Protein AF-A0A433D283-F1 (afdb_monomer_lite)

Radius of gyration: 12.95 Å; chains: 1; bounding box: 28×27×36 Å

Secondary structure (DSSP, 8-state):
-THHHHHHHHHHHHHTT-----TT-TTS--S-EEEES--SSS-HHHHHHHHHHHHHHTT-SSPPPEEEE----

Foldseek 3Di:
DVVVVVVVVVVVCVVVVDDDDDPVDVPDDDQAAEFEQDDDPDGSVRVLVVLVVVCVVVVPPDRRHYHYDYDDD

InterPro domains:
  IPR001789 Signal transduction response regulator, receiver domain [PS50110] (1-73)
  IPR011006 CheY-like superfamily [SSF52172] (6-71)
  IPR050956 Two-component system histidine kinase [PTHR43719] (6-71)

pLDDT: mean 71.62, std 15.26, range [42.06, 91.94]

Organism: NCBI:txid994334

Sequence (73 aa):
MFFQAQKVILRQLQKFGFQHVSLASMEQTPNIVFMDLHMPREDGLGATRRIRKWEYEIERSFSIPIIALTAGE

Structure (mmCIF, N/CA/C/O backbone):
data_AF-A0A433D283-F1
#
_entry.id   AF-A0A433D283-F1
#
loop_
_atom_site.group_PDB
_atom_site.id
_atom_site.type_symbol
_atom_site.label_atom_id
_atom_site.label_alt_id
_atom_site.label_comp_id
_atom_site.label_asym_id
_atom_site.label_entity_id
_atom_site.label_seq_id
_atom_site.pdbx_PDB_ins_code
_atom_site.Cartn_x
_atom_site.Cartn_y
_atom_site.Cartn_z
_atom_site.occupancy
_atom_site.B_iso_or_equiv
_atom_site.auth_seq_id
_atom_site.auth_comp_id
_atom_site.auth_asym_id
_atom_site.auth_atom_id
_atom_site.pdbx_PDB_model_num
ATOM 1 N N . MET A 1 1 ? 8.494 1.099 -22.933 1.00 42.06 1 MET A N 1
ATOM 2 C CA . MET A 1 1 ? 7.399 0.103 -22.922 1.00 42.06 1 MET A CA 1
ATOM 3 C C . MET A 1 1 ? 6.543 0.180 -21.648 1.00 42.06 1 MET A C 1
ATOM 5 O O . MET A 1 1 ? 5.329 0.182 -21.769 1.00 42.06 1 MET A O 1
ATOM 9 N N . PHE A 1 2 ? 7.124 0.390 -20.459 1.00 44.47 2 PHE A N 1
ATOM 10 C CA . PHE A 1 2 ? 6.411 0.423 -19.162 1.00 44.47 2 PHE A CA 1
ATOM 11 C C . PHE A 1 2 ? 5.388 1.566 -18.938 1.00 44.47 2 PHE A C 1
ATOM 13 O O . PHE A 1 2 ? 4.423 1.395 -18.207 1.00 44.47 2 PHE A O 1
ATOM 20 N N . PHE A 1 3 ? 5.508 2.711 -19.620 1.00 44.94 3 PHE A N 1
ATOM 21 C CA . PHE A 1 3 ? 4.582 3.852 -19.454 1.00 44.94 3 PHE A CA 1
ATOM 22 C C . PHE A 1 3 ? 3.177 3.670 -20.073 1.00 44.94 3 PHE A C 1
ATOM 24 O O . PHE A 1 3 ? 2.310 4.524 -19.876 1.00 44.94 3 PHE A O 1
ATOM 31 N N . GLN A 1 4 ? 2.945 2.616 -20.863 1.00 49.84 4 GLN A N 1
ATOM 32 C CA . GLN A 1 4 ? 1.676 2.427 -21.583 1.00 49.84 4 GLN A CA 1
ATOM 33 C C . GLN A 1 4 ? 0.614 1.703 -20.739 1.00 49.84 4 GLN A C 1
ATOM 35 O O . GLN A 1 4 ? -0.554 2.081 -20.801 1.00 49.84 4 GLN A O 1
ATOM 40 N N . ALA A 1 5 ? 1.002 0.731 -19.906 1.00 50.19 5 ALA A N 1
ATOM 41 C CA . ALA A 1 5 ? 0.060 -0.066 -19.110 1.00 50.19 5 ALA A CA 1
ATOM 42 C C . ALA A 1 5 ? -0.699 0.789 -18.078 1.00 50.19 5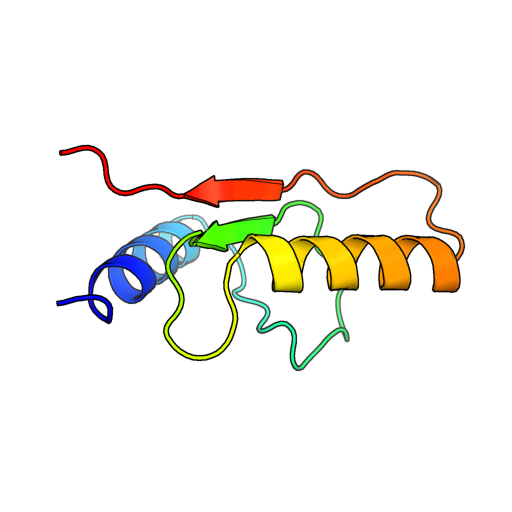 ALA A C 1
ATOM 44 O O . ALA A 1 5 ? -1.931 0.751 -18.021 1.00 50.19 5 ALA A O 1
ATOM 45 N N . GLN A 1 6 ? 0.018 1.664 -17.361 1.00 52.53 6 GLN A N 1
ATOM 46 C CA . GLN A 1 6 ? -0.572 2.601 -16.399 1.00 52.53 6 GLN A CA 1
ATOM 47 C C . GLN A 1 6 ? -1.639 3.499 -17.053 1.00 52.53 6 GLN A C 1
ATOM 49 O O . GLN A 1 6 ? -2.705 3.726 -16.488 1.00 52.53 6 GLN A O 1
ATOM 54 N N . LYS A 1 7 ? -1.413 3.962 -18.290 1.00 50.81 7 LYS A N 1
ATOM 55 C CA . LYS A 1 7 ? -2.369 4.821 -19.011 1.00 50.81 7 LYS A CA 1
ATOM 56 C C . LYS A 1 7 ? -3.636 4.085 -19.450 1.00 50.81 7 LYS A C 1
ATOM 58 O O . LYS A 1 7 ? -4.686 4.719 -19.544 1.00 50.81 7 LYS A O 1
ATOM 63 N N . VAL A 1 8 ? -3.565 2.782 -19.727 1.00 54.16 8 VAL A N 1
ATOM 64 C CA . VAL A 1 8 ? -4.732 1.990 -20.152 1.00 54.16 8 VAL A CA 1
ATOM 65 C C . VAL A 1 8 ? -5.702 1.794 -18.990 1.00 54.16 8 VAL A C 1
ATOM 67 O O . VAL A 1 8 ? -6.895 2.047 -19.149 1.00 54.16 8 VAL A O 1
ATOM 70 N N . ILE A 1 9 ? -5.197 1.421 -17.814 1.00 64.06 9 ILE A N 1
ATOM 71 C CA . ILE A 1 9 ? -6.034 1.146 -16.637 1.00 64.06 9 ILE A CA 1
ATOM 72 C C . ILE A 1 9 ? -6.705 2.421 -16.137 1.00 64.06 9 ILE A C 1
ATOM 74 O O . ILE A 1 9 ? -7.914 2.425 -15.920 1.00 64.06 9 ILE A O 1
ATOM 78 N N . LEU A 1 10 ? -5.966 3.530 -16.065 1.00 62.50 10 LEU A N 1
ATOM 79 C CA . LEU A 1 10 ? -6.539 4.820 -15.678 1.00 62.50 10 LEU A CA 1
ATOM 80 C C . LEU A 1 10 ? -7.658 5.264 -16.621 1.00 62.50 10 LEU A C 1
ATOM 82 O O . LEU A 1 10 ? -8.711 5.701 -16.162 1.00 62.50 10 LEU A O 1
ATOM 86 N N . ARG A 1 11 ? -7.478 5.077 -17.934 1.00 54.09 11 ARG A N 1
ATOM 87 C CA . ARG A 1 11 ? -8.518 5.388 -18.924 1.00 54.09 11 ARG A CA 1
ATOM 88 C C . ARG A 1 11 ? -9.755 4.506 -18.785 1.00 54.09 11 ARG A C 1
ATOM 90 O O . ARG A 1 11 ? -10.852 4.989 -19.041 1.00 54.09 11 ARG A O 1
ATOM 97 N N . GLN A 1 12 ? -9.605 3.230 -18.430 1.00 61.16 12 GLN A N 1
ATOM 98 C CA . GLN A 1 12 ? -10.754 2.342 -18.230 1.00 61.16 12 GLN A CA 1
ATOM 99 C C . GLN A 1 12 ? -11.479 2.657 -16.921 1.00 61.16 12 GLN A C 1
ATOM 101 O O . GLN A 1 12 ? -12.695 2.800 -16.926 1.00 61.16 12 GLN A O 1
ATOM 106 N N . LEU A 1 13 ? -10.750 2.862 -15.824 1.00 67.62 13 LEU A N 1
ATOM 107 C CA . LEU A 1 13 ? -11.331 3.219 -14.528 1.00 67.62 13 LEU A CA 1
ATOM 108 C C . LEU A 1 13 ? -12.108 4.544 -14.589 1.00 67.62 13 LEU A C 1
ATOM 110 O O . LEU A 1 13 ? -13.221 4.623 -14.072 1.00 67.62 13 LEU A O 1
ATOM 114 N N . GLN A 1 14 ? -11.597 5.543 -15.316 1.00 66.81 14 GLN A N 1
ATOM 115 C CA . GLN A 1 14 ? -12.324 6.795 -15.555 1.00 66.81 14 GLN A CA 1
ATOM 116 C C . GLN A 1 14 ? -13.669 6.582 -16.266 1.00 66.81 14 GLN A C 1
ATOM 118 O O . GLN A 1 14 ? -14.642 7.255 -15.936 1.00 66.81 14 GLN A O 1
ATOM 123 N N . LYS A 1 15 ? -13.764 5.627 -17.203 1.00 64.44 15 LYS A N 1
ATOM 124 C CA . LYS A 1 15 ? -15.032 5.309 -17.891 1.00 64.44 15 LYS A CA 1
ATOM 125 C C . LYS A 1 15 ? -16.083 4.707 -16.962 1.00 64.44 15 LYS A C 1
ATOM 127 O O . LYS A 1 15 ? -17.269 4.847 -17.235 1.00 64.44 15 LYS A O 1
ATOM 132 N N . PHE A 1 16 ? -15.658 4.068 -15.876 1.00 64.88 16 PHE A N 1
ATOM 133 C CA . PHE A 1 16 ? -16.543 3.520 -14.848 1.00 64.88 16 PHE A CA 1
ATOM 134 C C . PHE A 1 16 ? -16.791 4.496 -13.684 1.00 64.88 16 PHE A C 1
ATOM 136 O O . PHE A 1 16 ? -17.363 4.105 -12.672 1.00 64.88 16 PHE A O 1
ATOM 143 N N . GLY A 1 17 ? -16.379 5.764 -13.812 1.00 57.88 17 GLY A N 1
ATOM 144 C CA . GLY A 1 17 ? -16.619 6.796 -12.799 1.00 57.88 17 GLY A CA 1
ATOM 145 C C . GLY A 1 17 ? -15.654 6.765 -11.611 1.00 57.88 17 GLY A C 1
ATOM 146 O O . GLY A 1 17 ? -15.879 7.472 -10.631 1.00 57.88 17 GLY A O 1
ATOM 147 N N . PHE A 1 18 ? -14.569 5.987 -11.678 1.00 62.56 18 PHE A N 1
ATOM 148 C CA . PHE A 1 18 ? -13.556 5.984 -10.625 1.00 62.56 18 PHE A CA 1
ATOM 149 C C . PHE A 1 18 ? -12.645 7.210 -10.741 1.00 62.56 18 PHE A C 1
ATOM 151 O O . PHE A 1 18 ? -12.103 7.514 -11.808 1.00 62.56 18 PHE A O 1
ATOM 158 N N . GLN A 1 19 ? -12.444 7.898 -9.618 1.00 57.88 19 GLN A N 1
ATOM 159 C CA . GLN A 1 19 ? -11.483 8.990 -9.507 1.00 57.88 19 GLN A CA 1
ATOM 160 C C . GLN A 1 19 ? -10.073 8.428 -9.293 1.00 57.88 19 GLN A C 1
ATOM 162 O O . GLN A 1 19 ? -9.856 7.526 -8.485 1.00 57.88 19 GLN A O 1
ATOM 167 N N . HIS A 1 20 ? -9.101 8.959 -10.037 1.00 55.94 20 HIS A N 1
ATOM 168 C CA . HIS A 1 20 ? -7.696 8.616 -9.854 1.00 55.94 20 HIS A CA 1
ATOM 169 C C . HIS A 1 20 ? -7.098 9.485 -8.751 1.00 55.94 20 HIS A C 1
ATOM 171 O O . HIS A 1 20 ? -6.895 10.683 -8.947 1.00 55.94 20 HIS A O 1
ATOM 177 N N . VAL A 1 21 ? -6.772 8.867 -7.622 1.00 54.00 21 VAL A N 1
ATOM 178 C CA . VAL A 1 21 ? -6.013 9.515 -6.554 1.00 54.00 21 VAL A CA 1
ATOM 179 C C . VAL A 1 21 ? -4.556 9.088 -6.691 1.00 54.00 21 VAL A C 1
ATOM 181 O O . VAL A 1 21 ? -4.212 7.919 -6.527 1.00 54.00 21 VAL A O 1
ATOM 184 N N . SER A 1 22 ? -3.693 10.046 -7.027 1.00 55.50 22 SER A N 1
ATOM 185 C CA . SER A 1 22 ? -2.249 9.868 -6.885 1.00 55.50 22 SER A CA 1
ATOM 186 C C . SER A 1 22 ? -1.923 9.802 -5.394 1.00 55.50 22 SER A C 1
ATOM 188 O O . SER A 1 22 ? -2.422 10.629 -4.633 1.00 55.50 22 SER A O 1
ATOM 190 N N . LEU A 1 23 ? -1.047 8.880 -4.975 1.00 51.94 23 LEU A N 1
ATOM 191 C CA . LEU A 1 23 ? -0.574 8.768 -3.582 1.00 51.94 23 LEU A CA 1
ATOM 192 C C . LEU A 1 23 ? -0.064 10.105 -3.001 1.00 51.94 23 LEU A C 1
ATOM 194 O O . LEU A 1 23 ? -0.010 10.259 -1.787 1.00 51.94 23 LEU A O 1
ATOM 198 N N . ALA A 1 24 ? 0.297 11.068 -3.856 1.00 46.62 24 ALA A N 1
ATOM 199 C CA . ALA A 1 24 ? 0.725 12.410 -3.470 1.00 46.62 24 ALA A CA 1
ATOM 200 C C . ALA A 1 24 ? -0.386 13.292 -2.859 1.00 46.62 24 ALA A C 1
ATOM 202 O O . ALA A 1 24 ? -0.079 14.345 -2.307 1.00 46.62 24 ALA A O 1
ATOM 203 N N . SER A 1 25 ? -1.655 12.888 -2.946 1.00 51.03 25 SER A N 1
ATOM 204 C CA . SER A 1 25 ? -2.797 13.679 -2.479 1.00 51.03 25 SER A CA 1
ATOM 205 C C . SER A 1 25 ? -3.758 12.788 -1.692 1.00 51.03 25 SER A C 1
ATOM 207 O O . SER A 1 25 ? -4.826 12.425 -2.174 1.00 51.03 25 SER A O 1
ATOM 209 N N . MET A 1 26 ? -3.376 12.413 -0.467 1.00 56.84 26 MET A N 1
ATOM 210 C CA . MET A 1 26 ? -4.219 11.638 0.463 1.00 56.84 26 MET A CA 1
ATOM 211 C C . MET A 1 26 ? -5.365 12.463 1.085 1.00 56.84 26 MET A C 1
ATOM 213 O O . MET A 1 26 ? -5.752 12.230 2.225 1.00 56.84 26 MET A O 1
ATOM 217 N N . GLU A 1 27 ? -5.936 13.422 0.353 1.00 59.12 27 GLU A N 1
ATOM 218 C CA . GLU A 1 27 ? -7.136 14.150 0.801 1.00 59.12 27 GLU A CA 1
ATOM 219 C C . GLU A 1 27 ? -8.370 13.238 0.862 1.00 59.12 27 GLU A C 1
ATOM 221 O O . GLU A 1 27 ? -9.341 13.539 1.551 1.00 59.12 27 GLU A O 1
ATOM 226 N N . 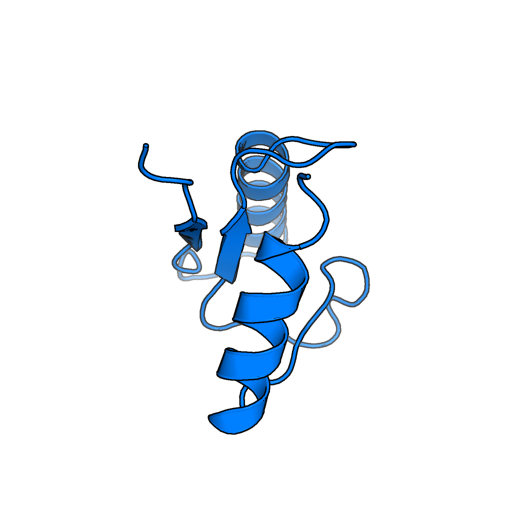GLN A 1 28 ? -8.331 12.096 0.170 1.00 64.19 28 GLN A N 1
ATOM 227 C CA . GLN A 1 28 ? -9.399 11.105 0.158 1.00 64.19 28 GLN A CA 1
ATOM 228 C C . GLN A 1 28 ? -8.845 9.716 0.472 1.00 64.19 28 GLN A C 1
ATOM 230 O O . GLN A 1 28 ? -7.849 9.283 -0.109 1.00 64.19 28 GLN A O 1
ATOM 235 N N . THR A 1 29 ? -9.508 8.992 1.379 1.00 72.19 29 THR A N 1
ATOM 236 C CA . THR A 1 29 ? -9.124 7.618 1.723 1.00 72.19 29 THR A CA 1
ATOM 237 C C . THR A 1 29 ? -9.695 6.640 0.694 1.00 72.19 29 THR A C 1
ATOM 239 O O . THR A 1 29 ? -10.922 6.504 0.630 1.00 72.19 29 THR A O 1
ATOM 242 N N . PRO A 1 30 ? -8.869 5.926 -0.088 1.00 76.56 30 PRO A N 1
ATOM 243 C CA . PRO A 1 30 ? -9.386 5.017 -1.098 1.00 76.56 30 PRO A CA 1
ATOM 244 C C . PRO A 1 30 ? -10.012 3.771 -0.459 1.00 76.56 30 PRO A C 1
ATOM 246 O O . PRO A 1 30 ? -9.569 3.287 0.585 1.00 76.56 30 PRO A O 1
ATOM 249 N N . ASN A 1 31 ? -11.039 3.224 -1.108 1.00 82.25 31 ASN A N 1
ATOM 250 C CA . ASN A 1 31 ? -11.634 1.941 -0.721 1.00 82.25 31 ASN A CA 1
ATOM 251 C C . ASN A 1 31 ? -10.908 0.744 -1.349 1.00 82.25 31 ASN A C 1
ATOM 253 O O . ASN A 1 31 ? -11.025 -0.368 -0.846 1.00 82.25 31 ASN A O 1
ATOM 257 N N . ILE A 1 32 ? -10.167 0.969 -2.436 1.00 82.75 32 ILE A N 1
ATOM 258 C CA . ILE A 1 32 ? -9.399 -0.041 -3.162 1.00 82.75 32 ILE A CA 1
ATOM 259 C C . ILE A 1 32 ? -8.207 0.619 -3.853 1.00 82.75 32 ILE A C 1
ATOM 261 O O . ILE A 1 32 ? -8.304 1.759 -4.311 1.00 82.75 32 ILE A O 1
ATOM 265 N N . VAL A 1 33 ? -7.087 -0.094 -3.939 1.00 82.75 33 VAL A N 1
ATOM 266 C CA . VAL A 1 33 ? -5.888 0.356 -4.653 1.00 82.75 33 VAL A CA 1
ATOM 267 C C . VAL A 1 33 ? -5.534 -0.656 -5.735 1.00 82.75 33 VAL A C 1
ATOM 269 O O . VAL A 1 33 ? -5.375 -1.842 -5.458 1.00 82.75 33 VAL A O 1
ATOM 272 N N . PHE A 1 34 ? -5.361 -0.179 -6.964 1.00 82.88 34 PHE A N 1
ATOM 273 C CA . PHE A 1 34 ? -4.748 -0.948 -8.044 1.00 82.88 34 PHE A CA 1
ATOM 274 C C . PHE A 1 34 ? -3.266 -0.577 -8.122 1.00 82.88 34 PHE A C 1
ATOM 276 O O . PHE A 1 34 ? -2.937 0.601 -8.257 1.00 82.88 34 PHE A O 1
ATOM 283 N N . MET A 1 35 ? -2.378 -1.563 -8.004 1.00 83.69 35 MET A N 1
ATOM 284 C CA . MET A 1 35 ? -0.938 -1.344 -7.847 1.00 83.69 35 MET A CA 1
ATOM 285 C C . MET A 1 35 ? -0.154 -2.032 -8.957 1.00 83.69 35 MET A C 1
ATOM 287 O O . MET A 1 35 ? -0.200 -3.250 -9.060 1.00 83.69 35 MET A O 1
ATOM 291 N N . ASP A 1 36 ? 0.614 -1.280 -9.741 1.00 80.44 36 ASP A N 1
ATOM 292 C CA . ASP A 1 36 ? 1.583 -1.869 -10.670 1.00 80.44 36 ASP A CA 1
ATOM 293 C C . ASP A 1 36 ? 2.797 -2.394 -9.888 1.00 80.44 36 ASP A C 1
ATOM 295 O O . ASP A 1 36 ? 3.382 -1.669 -9.080 1.00 80.44 36 ASP A O 1
ATOM 299 N N . LEU A 1 37 ? 3.171 -3.660 -10.097 1.00 75.94 37 LEU A N 1
ATOM 300 C CA . LEU A 1 37 ? 4.353 -4.232 -9.448 1.00 75.94 37 LEU A CA 1
ATOM 301 C C . LEU A 1 37 ? 5.662 -3.654 -10.001 1.00 75.94 37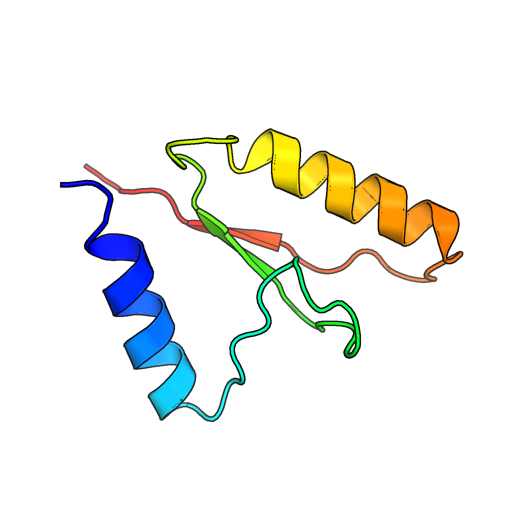 LEU A C 1
ATOM 303 O O . LEU A 1 37 ? 6.614 -3.478 -9.237 1.00 75.94 37 LEU A O 1
ATOM 307 N N . HIS A 1 38 ? 5.713 -3.333 -11.295 1.00 73.12 38 HIS A N 1
ATOM 308 C CA . HIS A 1 38 ? 6.933 -2.948 -12.003 1.00 73.12 38 HIS A CA 1
ATOM 309 C C . HIS A 1 38 ? 6.938 -1.454 -12.333 1.00 73.12 38 HIS A C 1
ATOM 311 O O . HIS A 1 38 ? 6.746 -1.023 -13.470 1.00 73.12 38 HIS A O 1
ATOM 317 N N . MET A 1 39 ? 7.216 -0.648 -11.312 1.00 68.12 39 MET A N 1
ATOM 318 C CA . MET A 1 39 ? 7.305 0.806 -11.414 1.00 68.12 39 MET A CA 1
ATOM 319 C C . MET A 1 39 ? 8.776 1.287 -11.466 1.00 68.12 39 MET A C 1
ATOM 321 O O . MET A 1 39 ? 9.640 0.727 -10.794 1.00 68.12 39 MET A O 1
ATOM 325 N N . PRO A 1 40 ? 9.098 2.342 -12.246 1.00 55.66 40 PRO A N 1
ATOM 326 C CA . PRO A 1 40 ? 10.484 2.733 -12.545 1.00 55.66 40 PRO A CA 1
ATOM 327 C C . PRO A 1 40 ? 11.230 3.482 -11.426 1.00 55.66 40 PRO A C 1
ATOM 329 O O . PRO A 1 40 ? 12.446 3.625 -11.517 1.00 55.66 40 PRO A O 1
ATOM 332 N N . ARG A 1 41 ? 10.539 4.009 -10.406 1.00 66.88 41 ARG A N 1
ATOM 333 C CA . ARG A 1 41 ? 11.167 4.735 -9.276 1.00 66.88 41 ARG A CA 1
ATOM 334 C C . ARG A 1 41 ? 11.091 3.980 -7.958 1.00 66.88 41 ARG A C 1
ATOM 336 O O . ARG A 1 41 ? 12.022 4.031 -7.168 1.00 66.88 41 ARG A O 1
ATOM 343 N N . GLU A 1 42 ? 9.977 3.314 -7.723 1.00 66.81 42 GLU A N 1
ATOM 344 C CA . GLU A 1 42 ? 9.731 2.493 -6.551 1.00 66.81 42 GLU A CA 1
ATOM 345 C C . GLU A 1 42 ? 8.853 1.344 -6.995 1.00 66.81 42 GLU A C 1
ATOM 347 O O . GLU A 1 42 ? 7.912 1.598 -7.729 1.00 66.81 42 GLU A O 1
ATOM 352 N N . ASP A 1 43 ? 9.138 0.122 -6.564 1.00 78.06 43 ASP A N 1
ATOM 353 C CA . ASP A 1 43 ? 8.325 -1.040 -6.899 1.00 78.06 43 ASP A CA 1
ATOM 354 C C . ASP A 1 43 ? 6.951 -1.037 -6.193 1.00 78.06 43 ASP A C 1
ATOM 356 O O . ASP A 1 43 ? 6.715 -0.357 -5.187 1.00 78.06 43 ASP A O 1
ATOM 360 N N . GLY A 1 44 ? 6.009 -1.836 -6.702 1.00 76.81 44 GLY A N 1
ATOM 361 C CA . GLY A 1 44 ? 4.677 -1.952 -6.092 1.00 76.81 44 GLY A CA 1
ATOM 362 C C . GLY A 1 44 ? 4.707 -2.482 -4.650 1.00 76.81 44 GLY A C 1
ATOM 363 O O . GLY A 1 44 ? 3.807 -2.195 -3.855 1.00 76.81 44 GLY A O 1
ATOM 364 N N . LEU A 1 45 ? 5.765 -3.210 -4.274 1.00 84.75 45 LEU A N 1
ATOM 365 C CA . LEU A 1 45 ? 5.967 -3.722 -2.917 1.00 84.75 45 LEU A CA 1
ATOM 366 C C . LEU A 1 45 ? 6.347 -2.614 -1.925 1.00 84.75 45 LEU A C 1
ATOM 368 O O . LEU A 1 45 ? 5.815 -2.581 -0.814 1.00 84.75 45 LEU A O 1
ATOM 372 N N . GLY A 1 46 ? 7.238 -1.696 -2.303 1.00 84.50 46 GLY A N 1
ATOM 373 C CA . GLY A 1 46 ? 7.599 -0.519 -1.514 1.00 84.50 46 GLY A CA 1
ATOM 374 C C . GLY A 1 46 ? 6.393 0.376 -1.270 1.00 84.50 46 GLY A C 1
ATOM 375 O O . GLY A 1 46 ? 6.087 0.706 -0.118 1.00 84.50 46 GLY A O 1
ATOM 376 N N . ALA A 1 47 ? 5.630 0.643 -2.330 1.00 83.12 47 ALA A N 1
ATOM 377 C CA . ALA A 1 47 ? 4.412 1.433 -2.231 1.00 83.12 47 ALA A CA 1
ATOM 378 C C . ALA A 1 47 ? 3.381 0.756 -1.311 1.00 83.12 47 ALA A C 1
ATOM 380 O O . ALA A 1 47 ? 2.795 1.413 -0.449 1.00 83.12 47 ALA A O 1
ATOM 381 N N . THR A 1 48 ? 3.226 -0.569 -1.418 1.00 86.75 48 THR A N 1
ATOM 382 C CA . THR A 1 48 ? 2.377 -1.364 -0.518 1.00 86.75 48 THR A CA 1
ATOM 383 C C . THR A 1 48 ? 2.809 -1.222 0.940 1.00 86.75 48 THR A C 1
ATOM 385 O O . THR A 1 48 ? 1.971 -0.943 1.795 1.00 86.75 48 THR A O 1
ATOM 388 N N . ARG A 1 49 ? 4.109 -1.344 1.247 1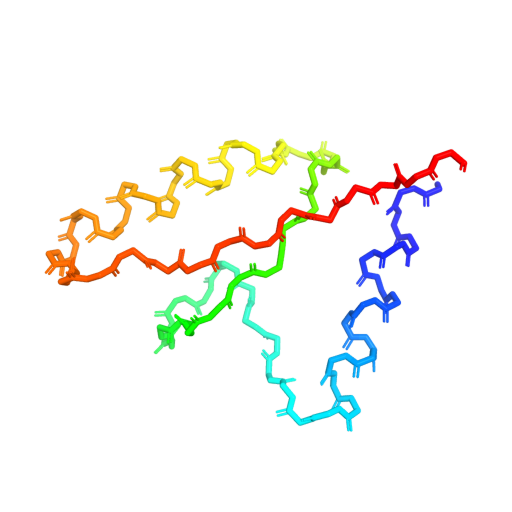.00 89.56 49 ARG A N 1
ATOM 389 C CA . ARG A 1 49 ? 4.625 -1.170 2.618 1.00 89.56 49 ARG A CA 1
ATOM 390 C C . ARG A 1 49 ? 4.302 0.210 3.184 1.00 89.56 49 ARG A C 1
ATOM 392 O O . ARG A 1 49 ? 3.907 0.306 4.344 1.00 89.56 49 ARG A O 1
ATOM 399 N N . ARG A 1 50 ? 4.421 1.270 2.381 1.00 86.75 50 ARG A N 1
ATOM 400 C CA . ARG A 1 50 ? 4.050 2.620 2.826 1.00 86.75 50 ARG A CA 1
ATOM 401 C C . ARG A 1 50 ? 2.560 2.771 3.092 1.00 86.75 50 ARG A C 1
ATOM 403 O O . ARG A 1 50 ? 2.211 3.390 4.088 1.00 86.75 50 ARG A O 1
ATOM 410 N N . ILE A 1 51 ? 1.704 2.185 2.253 1.00 85.75 51 ILE A N 1
ATOM 411 C CA . ILE A 1 51 ? 0.255 2.177 2.496 1.00 85.75 51 ILE A CA 1
ATOM 412 C C . ILE A 1 51 ? -0.043 1.485 3.830 1.00 85.75 51 ILE A C 1
ATOM 414 O O . ILE A 1 51 ? -0.773 2.043 4.639 1.00 85.75 51 ILE A O 1
ATOM 418 N N . ARG A 1 52 ? 0.577 0.331 4.116 1.00 90.62 52 ARG A N 1
ATOM 419 C CA . ARG A 1 52 ? 0.387 -0.370 5.402 1.00 90.62 52 ARG A CA 1
ATOM 420 C C . ARG A 1 52 ? 0.888 0.432 6.601 1.00 90.62 52 ARG A C 1
ATOM 422 O O . ARG A 1 52 ? 0.226 0.454 7.631 1.00 90.62 52 ARG A O 1
ATOM 429 N N . LYS A 1 53 ? 2.030 1.113 6.469 1.00 89.94 53 LYS A N 1
ATOM 430 C CA . LYS A 1 53 ? 2.537 2.008 7.517 1.00 89.94 53 LYS A CA 1
ATOM 431 C C . LYS A 1 53 ? 1.567 3.163 7.777 1.00 89.94 53 LYS A C 1
ATOM 433 O O . LYS A 1 53 ? 1.240 3.420 8.927 1.00 89.94 53 LYS A O 1
ATOM 438 N N . TRP A 1 54 ? 1.078 3.807 6.722 1.00 88.44 54 TRP A N 1
ATOM 439 C CA . TRP A 1 54 ? 0.097 4.882 6.840 1.00 88.44 54 TRP A CA 1
ATOM 440 C C . TRP A 1 54 ? -1.212 4.397 7.481 1.00 88.44 54 TRP A C 1
ATOM 442 O O . TRP A 1 54 ? -1.704 5.048 8.391 1.00 88.44 54 TRP A O 1
ATOM 452 N N . GLU A 1 55 ? -1.738 3.232 7.080 1.00 90.00 55 GLU A N 1
ATOM 453 C CA . GLU A 1 55 ? -2.933 2.625 7.696 1.00 90.00 55 GLU A CA 1
ATOM 454 C C . GLU A 1 55 ? -2.774 2.425 9.206 1.00 90.00 55 GLU A C 1
ATOM 456 O O . GLU A 1 55 ? -3.720 2.667 9.954 1.00 90.00 55 GLU A O 1
ATOM 461 N N . TYR A 1 56 ? -1.583 2.004 9.641 1.00 91.94 56 TYR A N 1
ATOM 462 C CA . TYR A 1 56 ? -1.246 1.862 11.054 1.00 91.94 56 TYR A CA 1
ATOM 463 C C . TYR A 1 56 ? -1.190 3.220 11.770 1.00 91.94 56 TYR A C 1
ATOM 465 O O . TYR A 1 56 ? -1.760 3.362 12.846 1.00 91.94 56 TYR A O 1
ATOM 473 N N . GLU A 1 57 ? -0.550 4.227 11.166 1.00 91.06 57 GLU A N 1
ATOM 474 C CA . GLU A 1 57 ? -0.414 5.576 11.740 1.00 91.06 57 GLU A CA 1
ATOM 475 C C . GLU A 1 57 ? -1.757 6.291 11.934 1.00 91.06 57 GLU A C 1
ATOM 477 O O . GLU A 1 57 ? -1.895 7.077 12.867 1.00 91.06 57 GLU A O 1
ATOM 482 N N . ILE A 1 58 ? -2.744 6.016 11.078 1.00 87.94 58 ILE A N 1
ATOM 483 C CA . ILE A 1 58 ? -4.096 6.585 11.194 1.00 87.94 58 ILE A CA 1
ATOM 484 C C . ILE A 1 58 ? -5.078 5.678 11.952 1.00 87.94 58 ILE A C 1
ATOM 486 O O . ILE A 1 58 ? -6.283 5.921 11.895 1.00 87.94 58 ILE A O 1
ATOM 490 N N . GLU A 1 59 ? -4.588 4.609 12.590 1.00 91.69 59 GLU A N 1
ATOM 491 C CA . GLU A 1 59 ? -5.391 3.624 13.332 1.00 91.69 59 GLU A CA 1
ATOM 492 C C . GLU A 1 59 ? -6.588 3.085 12.530 1.00 91.69 59 GLU A C 1
ATOM 494 O O . GLU A 1 59 ? -7.706 2.916 13.028 1.00 91.69 59 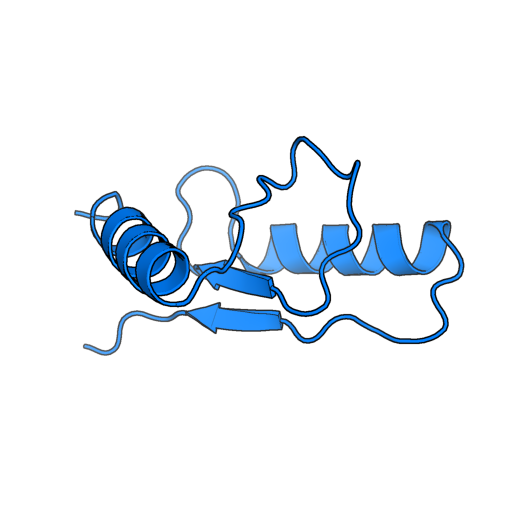GLU A O 1
ATOM 499 N N . ARG A 1 60 ? -6.375 2.815 11.237 1.00 86.62 60 ARG A N 1
ATOM 500 C CA . ARG A 1 60 ? -7.458 2.367 10.362 1.00 86.62 60 ARG A CA 1
ATOM 501 C C . ARG A 1 60 ? -7.945 0.987 10.797 1.00 86.62 60 ARG A C 1
ATOM 503 O O . ARG A 1 60 ? -7.179 0.030 10.829 1.00 86.62 60 ARG A O 1
ATOM 510 N N . SER A 1 61 ? -9.251 0.854 11.023 1.00 90.12 61 SER A N 1
ATOM 511 C CA . SER A 1 61 ? -9.850 -0.408 11.488 1.00 90.12 61 SER A CA 1
ATOM 512 C C . SER A 1 61 ? -9.753 -1.560 10.480 1.00 90.12 61 SER A C 1
ATOM 514 O O . SER A 1 61 ? -9.886 -2.717 10.866 1.00 90.12 61 SER A O 1
ATOM 516 N N . PHE A 1 62 ? -9.533 -1.262 9.193 1.00 89.06 62 PHE A N 1
ATOM 517 C CA . PHE A 1 62 ? -9.413 -2.263 8.134 1.00 89.06 62 PHE A CA 1
ATOM 518 C C . PHE A 1 62 ? -8.344 -1.882 7.112 1.00 89.06 62 PHE A C 1
ATOM 520 O O . PHE A 1 62 ? -8.274 -0.738 6.654 1.00 89.06 62 PHE A O 1
ATOM 527 N N . SER A 1 63 ? -7.572 -2.881 6.694 1.00 89.50 63 SER A N 1
ATOM 528 C CA . SER A 1 63 ? -6.627 -2.769 5.589 1.00 89.50 63 SER A CA 1
ATOM 529 C C . SER A 1 63 ? -7.343 -2.582 4.253 1.00 89.50 63 SER A C 1
ATOM 531 O O . SER A 1 63 ? -8.266 -3.322 3.913 1.00 89.50 63 SER A O 1
ATOM 533 N N . ILE A 1 64 ? -6.878 -1.622 3.459 1.00 88.31 64 ILE A N 1
ATOM 534 C CA . ILE A 1 64 ? -7.370 -1.370 2.108 1.00 88.31 64 ILE A CA 1
ATOM 535 C C . ILE A 1 64 ? -6.937 -2.536 1.208 1.00 88.31 64 ILE A C 1
ATOM 537 O O . ILE A 1 64 ? -5.750 -2.901 1.205 1.00 88.31 64 ILE A O 1
ATOM 541 N N . PRO A 1 65 ? -7.856 -3.135 0.434 1.00 90.06 65 PRO A N 1
ATOM 542 C CA . PRO A 1 65 ? -7.508 -4.116 -0.582 1.00 90.06 65 PRO A CA 1
ATOM 543 C C . PRO A 1 65 ? -6.574 -3.506 -1.633 1.00 90.06 65 PRO A C 1
ATOM 545 O O . PRO A 1 65 ? -6.875 -2.463 -2.219 1.00 90.06 65 PRO A O 1
ATOM 548 N N . ILE A 1 66 ? -5.442 -4.169 -1.875 1.00 87.75 66 ILE A N 1
ATOM 549 C CA . ILE A 1 66 ? -4.482 -3.802 -2.920 1.00 87.75 66 ILE A CA 1
ATOM 550 C C . ILE A 1 66 ? -4.485 -4.925 -3.955 1.00 87.75 66 ILE A C 1
ATOM 552 O O . ILE A 1 66 ? -4.109 -6.053 -3.639 1.00 87.75 66 ILE A O 1
ATOM 556 N N . ILE A 1 67 ? -4.912 -4.622 -5.180 1.00 87.06 67 ILE A N 1
ATOM 557 C CA . ILE A 1 67 ? -4.882 -5.554 -6.309 1.00 87.06 67 ILE A CA 1
ATOM 558 C C . ILE A 1 67 ? -3.610 -5.283 -7.104 1.00 87.06 67 ILE A C 1
ATOM 560 O O . ILE A 1 67 ? -3.469 -4.227 -7.726 1.00 87.06 67 ILE A O 1
ATOM 564 N N . ALA A 1 68 ? -2.684 -6.238 -7.063 1.00 84.69 68 ALA A N 1
ATOM 565 C CA . ALA A 1 68 ? -1.476 -6.190 -7.868 1.00 84.69 68 ALA A CA 1
ATOM 566 C C . ALA A 1 68 ? -1.821 -6.383 -9.348 1.00 84.69 68 ALA A C 1
ATOM 568 O O . ALA A 1 68 ? -2.524 -7.316 -9.733 1.00 84.69 68 ALA A O 1
ATOM 569 N N . LEU A 1 69 ? -1.302 -5.485 -10.169 1.00 83.12 69 LEU A N 1
ATOM 570 C CA . LEU A 1 69 ? -1.351 -5.527 -11.612 1.00 83.1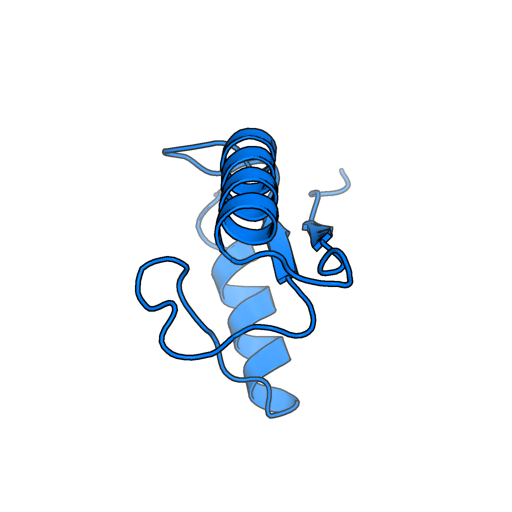2 69 LEU A CA 1
ATOM 571 C C . LEU A 1 69 ? 0.008 -6.029 -12.074 1.00 83.12 69 LEU A C 1
ATOM 573 O O . LEU A 1 69 ? 1.036 -5.385 -11.851 1.00 83.12 69 LEU A O 1
ATOM 577 N N . THR A 1 70 ? 0.003 -7.204 -12.683 1.00 77.75 70 THR A N 1
ATOM 578 C CA . THR A 1 70 ? 1.189 -7.808 -13.281 1.00 77.75 70 THR A CA 1
ATOM 579 C C . THR A 1 70 ? 0.963 -7.862 -14.783 1.00 77.75 70 THR A C 1
ATOM 581 O O . THR A 1 70 ? -0.168 -8.033 -15.244 1.00 77.75 70 THR A O 1
ATOM 584 N N . ALA A 1 71 ? 2.024 -7.704 -15.567 1.00 70.62 71 ALA A N 1
ATOM 585 C CA . ALA A 1 71 ? 1.962 -8.165 -16.943 1.00 70.62 71 ALA A CA 1
ATOM 586 C C . ALA A 1 71 ? 1.998 -9.698 -16.895 1.00 70.62 71 ALA A C 1
ATOM 588 O O . ALA A 1 71 ? 2.893 -10.269 -16.272 1.00 70.62 71 ALA A O 1
ATOM 589 N N . GLY A 1 72 ? 0.989 -10.352 -17.468 1.00 62.53 72 GLY A N 1
ATOM 590 C CA . GLY A 1 72 ? 1.164 -11.723 -17.938 1.00 62.53 72 GLY A CA 1
ATOM 591 C C . GLY A 1 72 ? 2.051 -11.689 -19.179 1.00 62.53 72 GLY A C 1
ATOM 592 O O . GLY A 1 72 ? 2.029 -10.688 -19.903 1.00 62.53 72 GLY A O 1
ATOM 593 N N . GLU A 1 73 ? 2.851 -12.732 -19.381 1.00 45.19 73 GLU A N 1
ATOM 594 C CA . GLU A 1 73 ? 3.553 -12.929 -20.656 1.00 45.19 73 GLU A CA 1
ATOM 595 C C . GLU A 1 73 ? 2.573 -13.125 -21.819 1.00 45.19 73 GLU A C 1
ATOM 597 O O . GLU A 1 73 ? 1.495 -13.730 -21.596 1.00 45.19 73 GLU A O 1
#